Protein AF-A0A843GPR0-F1 (afdb_monomer)

Solvent-accessible surface area (backbone atoms only — not comparable to full-atom values): 6695 Å² total; per-residue (Å²): 138,52,74,69,57,48,54,51,50,55,53,46,44,54,51,49,52,51,51,45,53,62,53,60,31,88,90,39,60,84,80,41,73,65,50,54,50,51,41,53,51,48,52,52,49,42,52,54,52,52,50,53,47,52,50,48,52,60,72,67,41,74,79,67,76,73,76,66,78,86,74,60,58,96,87,55,83,53,66,67,60,53,51,52,50,29,74,75,31,64,67,55,44,52,51,52,50,51,50,51,60,69,66,49,72,86,76,73,85,78,128

Radius of gyration: 28.93 Å; Cα contacts (8 Å, |Δi|>4): 33; chains: 1; bounding box: 57×40×89 Å

Structure (mmCIF, N/CA/C/O backbone):
data_AF-A0A843GPR0-F1
#
_entry.id   AF-A0A843GPR0-F1
#
loop_
_atom_site.group_PDB
_atom_site.id
_atom_site.type_symbol
_atom_site.label_atom_id
_atom_site.label_alt_id
_atom_site.label_comp_id
_atom_site.label_asym_id
_atom_site.label_entity_id
_atom_site.label_seq_id
_atom_site.pdbx_PDB_ins_code
_atom_site.Cartn_x
_atom_site.Cartn_y
_atom_site.Cartn_z
_atom_site.occupancy
_atom_site.B_iso_or_equiv
_atom_site.auth_seq_id
_atom_site.auth_comp_id
_atom_site.auth_asym_id
_atom_site.auth_atom_id
_atom_site.pdbx_PDB_model_num
ATOM 1 N N . MET A 1 1 ? -0.035 7.768 11.228 1.00 62.94 1 MET A N 1
ATOM 2 C CA . MET A 1 1 ? -0.596 7.517 9.883 1.00 62.94 1 MET A CA 1
ATOM 3 C C . MET A 1 1 ? -2.102 7.728 9.968 1.00 62.94 1 MET A C 1
ATOM 5 O O . MET A 1 1 ? -2.694 7.237 10.920 1.00 62.94 1 MET A O 1
ATOM 9 N N . THR A 1 2 ? -2.702 8.533 9.091 1.00 82.81 2 THR A N 1
ATOM 10 C CA . THR A 1 2 ? -4.152 8.833 9.107 1.00 82.81 2 THR A CA 1
ATOM 11 C C . THR A 1 2 ? -4.886 8.039 8.025 1.00 82.81 2 THR A C 1
ATOM 13 O O . THR A 1 2 ? -4.264 7.559 7.080 1.00 82.81 2 THR A O 1
ATOM 16 N N . GLN A 1 3 ? -6.212 7.917 8.127 1.00 75.31 3 GLN A N 1
ATOM 17 C CA . GLN A 1 3 ? -7.015 7.190 7.136 1.00 75.31 3 GLN A CA 1
ATOM 18 C C . GLN A 1 3 ? -6.941 7.817 5.731 1.00 75.31 3 GLN A C 1
ATOM 20 O O . GLN A 1 3 ? -6.933 7.106 4.730 1.00 75.31 3 GLN A O 1
ATOM 25 N N . GLU A 1 4 ? -6.797 9.141 5.653 1.00 84.75 4 GLU A N 1
ATOM 26 C CA . GLU A 1 4 ? -6.528 9.853 4.400 1.00 84.75 4 GLU A CA 1
ATOM 27 C C . GLU A 1 4 ? -5.167 9.461 3.803 1.00 84.75 4 GLU A C 1
ATOM 29 O O . GLU A 1 4 ? -5.089 9.126 2.625 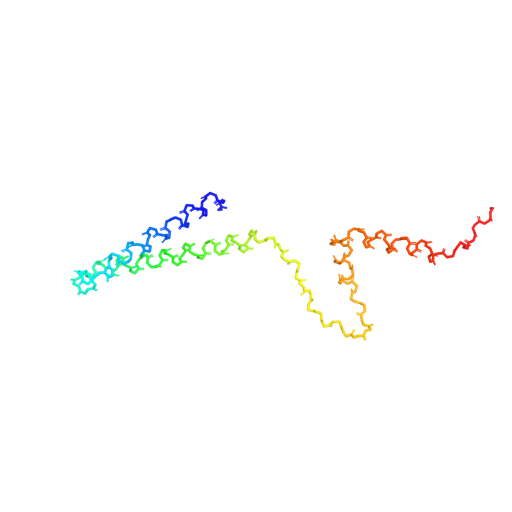1.00 84.75 4 GLU A O 1
ATOM 34 N N . GLN A 1 5 ? -4.115 9.376 4.628 1.00 81.50 5 GLN A N 1
ATOM 35 C CA . GLN A 1 5 ? -2.792 8.914 4.186 1.00 81.50 5 GLN A CA 1
ATOM 36 C C . GLN A 1 5 ? -2.817 7.464 3.683 1.00 81.50 5 GLN A C 1
ATOM 38 O O . GLN A 1 5 ? -2.121 7.143 2.726 1.00 81.50 5 GLN A O 1
ATOM 43 N N . ILE A 1 6 ? -3.643 6.599 4.279 1.00 83.25 6 ILE A N 1
ATOM 44 C CA . ILE A 1 6 ? -3.839 5.212 3.824 1.00 83.25 6 ILE A CA 1
ATOM 45 C C . ILE A 1 6 ? -4.518 5.169 2.456 1.00 83.25 6 ILE A C 1
ATOM 47 O O . ILE A 1 6 ? -4.088 4.417 1.585 1.00 83.25 6 ILE A O 1
ATOM 51 N N . ASN A 1 7 ? -5.550 5.987 2.236 1.00 86.50 7 ASN A N 1
ATOM 52 C CA . ASN A 1 7 ? -6.216 6.066 0.935 1.00 86.50 7 ASN A CA 1
ATOM 53 C C . ASN A 1 7 ? -5.262 6.571 -0.156 1.00 86.50 7 ASN A C 1
ATOM 55 O O . ASN A 1 7 ? -5.227 5.991 -1.243 1.00 86.50 7 ASN A O 1
ATOM 59 N N . THR A 1 8 ? -4.436 7.571 0.159 1.00 89.69 8 THR A N 1
ATOM 60 C CA . THR A 1 8 ? -3.370 8.041 -0.733 1.00 89.69 8 THR A CA 1
ATOM 61 C C . THR A 1 8 ? -2.364 6.930 -1.033 1.00 89.69 8 THR A C 1
ATOM 63 O O . THR A 1 8 ? -2.068 6.688 -2.199 1.00 89.69 8 THR A O 1
ATOM 66 N N . LEU A 1 9 ? -1.903 6.186 -0.020 1.00 85.81 9 LEU A N 1
ATOM 67 C CA . LEU A 1 9 ? -0.977 5.060 -0.209 1.00 85.81 9 LEU A CA 1
ATOM 68 C C . LEU A 1 9 ? -1.560 3.965 -1.115 1.00 85.81 9 LEU A C 1
ATOM 70 O O . LEU A 1 9 ? -0.861 3.420 -1.964 1.00 85.81 9 LEU A O 1
ATOM 74 N N . ARG A 1 10 ? -2.851 3.643 -0.971 1.00 86.94 10 ARG A N 1
ATOM 75 C CA . ARG A 1 10 ? -3.531 2.646 -1.823 1.00 86.94 10 ARG A CA 1
ATOM 76 C C . ARG A 1 10 ? -3.606 3.095 -3.281 1.00 86.94 10 ARG A C 1
ATOM 78 O O . ARG A 1 10 ? -3.439 2.283 -4.196 1.00 86.94 10 ARG A O 1
ATOM 85 N N . GLN A 1 11 ? -3.853 4.384 -3.500 1.00 89.31 11 GLN A N 1
ATOM 86 C CA . GLN A 1 11 ? -3.833 4.965 -4.837 1.00 89.31 11 GLN A CA 1
ATOM 87 C C . GLN A 1 11 ? -2.415 4.955 -5.422 1.00 89.31 11 GLN A C 1
ATOM 89 O O . GLN A 1 11 ? -2.239 4.603 -6.590 1.00 89.31 11 GLN A O 1
ATOM 94 N N . ASP A 1 12 ? -1.409 5.251 -4.601 1.00 87.88 12 ASP A N 1
ATOM 95 C CA . ASP A 1 12 ? -0.005 5.227 -5.000 1.00 87.88 12 ASP A CA 1
ATOM 96 C C . ASP A 1 12 ? 0.459 3.815 -5.395 1.00 87.88 12 ASP A C 1
ATOM 98 O O . ASP A 1 12 ? 0.962 3.624 -6.500 1.00 87.88 12 ASP A O 1
ATOM 102 N N . ILE A 1 13 ? 0.131 2.789 -4.599 1.00 87.88 13 ILE A N 1
ATOM 103 C CA . ILE A 1 13 ? 0.379 1.373 -4.937 1.00 87.88 13 ILE A CA 1
ATOM 104 C C . ILE A 1 13 ? -0.218 1.006 -6.300 1.00 87.88 13 ILE A C 1
ATOM 106 O O . ILE A 1 13 ? 0.407 0.287 -7.085 1.00 87.88 13 ILE A O 1
ATOM 110 N N . THR A 1 14 ? -1.418 1.503 -6.610 1.00 89.50 14 THR A N 1
ATOM 111 C CA . THR A 1 14 ? -2.073 1.251 -7.904 1.00 89.50 14 THR A CA 1
ATOM 112 C C . THR A 1 14 ? -1.288 1.890 -9.055 1.00 89.50 14 THR A C 1
ATOM 114 O O . THR A 1 14 ? -1.088 1.261 -10.098 1.00 89.50 14 THR A O 1
ATOM 117 N N . ASN A 1 15 ? -0.794 3.115 -8.861 1.00 90.00 15 ASN A N 1
ATOM 118 C CA . ASN A 1 15 ? 0.033 3.816 -9.843 1.00 90.00 15 ASN A CA 1
ATOM 119 C C . ASN A 1 15 ? 1.402 3.146 -10.028 1.00 90.00 15 ASN A C 1
ATOM 121 O O . ASN A 1 15 ? 1.811 2.908 -11.166 1.00 90.00 15 ASN A O 1
ATOM 125 N N . VAL A 1 16 ? 2.075 2.774 -8.938 1.00 88.38 16 VAL A N 1
ATOM 126 C CA . VAL A 1 16 ? 3.357 2.052 -8.946 1.00 88.38 16 VAL A CA 1
ATOM 127 C C . VAL A 1 16 ? 3.217 0.700 -9.644 1.00 88.38 16 VAL A C 1
ATOM 129 O O . VAL A 1 16 ? 4.035 0.349 -10.491 1.00 88.38 16 V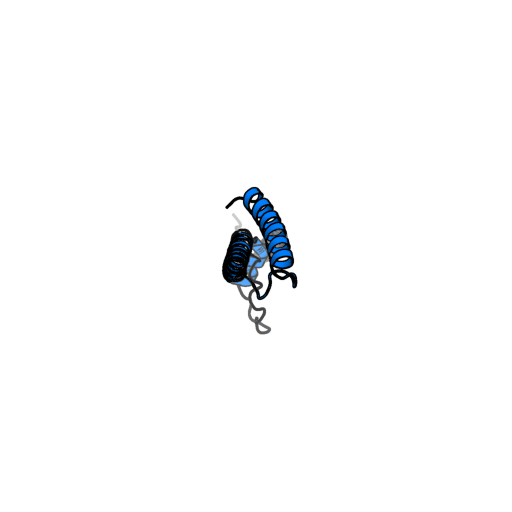AL A O 1
ATOM 132 N N . THR A 1 17 ? 2.133 -0.031 -9.381 1.00 87.81 17 THR A N 1
ATOM 133 C CA . THR A 1 17 ? 1.845 -1.308 -10.054 1.00 87.81 17 THR A CA 1
ATOM 134 C C . THR A 1 17 ? 1.692 -1.125 -11.566 1.00 87.81 17 THR A C 1
ATOM 136 O O . THR A 1 17 ? 2.218 -1.925 -12.341 1.00 87.81 17 THR A O 1
ATOM 139 N N . ARG A 1 18 ? 1.027 -0.048 -12.009 1.00 87.69 18 ARG A N 1
ATOM 140 C CA . ARG A 1 18 ? 0.930 0.291 -13.436 1.00 87.69 18 ARG A CA 1
ATOM 141 C C . ARG A 1 18 ? 2.301 0.622 -14.032 1.00 87.69 18 ARG A C 1
ATOM 143 O O . ARG A 1 18 ? 2.605 0.149 -15.122 1.00 87.69 18 ARG A O 1
ATOM 150 N N . GLN A 1 19 ? 3.134 1.390 -13.330 1.00 84.44 19 GLN A N 1
ATOM 151 C CA . GLN A 1 19 ? 4.492 1.704 -13.791 1.00 84.44 19 GLN A CA 1
ATOM 152 C C . GLN A 1 19 ? 5.348 0.443 -13.933 1.00 84.44 19 GLN A C 1
ATOM 154 O O . GLN A 1 19 ? 5.999 0.271 -14.959 1.00 84.44 19 GLN A O 1
ATOM 159 N N . ILE A 1 20 ? 5.290 -0.478 -12.967 1.00 84.56 20 ILE A N 1
ATOM 160 C CA . ILE A 1 20 ? 5.996 -1.765 -13.044 1.00 84.56 20 ILE A CA 1
ATOM 161 C C . ILE A 1 20 ? 5.543 -2.572 -14.268 1.00 84.56 20 ILE A C 1
ATOM 163 O O . ILE A 1 20 ? 6.384 -3.179 -14.928 1.00 84.56 20 ILE A O 1
ATOM 167 N N . GLN A 1 21 ? 4.246 -2.575 -14.600 1.00 82.94 21 GLN A N 1
ATOM 168 C CA . GLN A 1 21 ? 3.739 -3.256 -15.800 1.00 82.94 21 GLN A CA 1
ATOM 169 C C . GLN A 1 21 ? 4.268 -2.627 -17.092 1.00 82.94 21 GLN A C 1
ATOM 171 O O . GLN A 1 21 ? 4.685 -3.360 -17.983 1.00 82.94 21 GLN A O 1
ATOM 176 N N . ILE A 1 22 ? 4.306 -1.293 -17.174 1.00 84.00 22 ILE A N 1
ATOM 177 C CA . ILE A 1 22 ? 4.865 -0.570 -18.328 1.00 84.00 22 ILE A CA 1
ATOM 178 C C . ILE A 1 22 ? 6.358 -0.892 -18.484 1.00 84.00 22 ILE A C 1
ATOM 180 O O . ILE A 1 22 ? 6.805 -1.242 -19.572 1.00 84.00 22 ILE A O 1
ATOM 184 N N . LEU A 1 23 ? 7.116 -0.844 -17.384 1.00 76.62 23 LEU A N 1
ATOM 185 C CA . LEU A 1 23 ? 8.552 -1.147 -17.359 1.00 76.62 23 LEU A CA 1
ATOM 186 C C . LEU A 1 23 ? 8.857 -2.635 -17.591 1.00 76.62 23 LEU A C 1
ATOM 188 O O . LEU A 1 23 ? 9.958 -2.978 -18.006 1.00 76.62 23 LEU A O 1
ATOM 192 N N . SER A 1 24 ? 7.892 -3.520 -17.327 1.00 74.44 24 SER A N 1
ATOM 193 C CA . SER A 1 24 ? 7.980 -4.954 -17.641 1.00 74.44 24 SER A CA 1
ATOM 194 C C . SER A 1 24 ? 7.514 -5.278 -19.063 1.00 74.44 24 SER A C 1
ATOM 196 O O . SER A 1 24 ? 7.516 -6.447 -19.445 1.00 74.44 24 SER A O 1
ATOM 198 N N . GLY A 1 25 ? 7.104 -4.273 -19.842 1.00 73.94 25 GLY A N 1
ATOM 199 C CA . GLY A 1 25 ? 6.843 -4.427 -21.265 1.00 73.94 25 GLY A CA 1
ATOM 200 C C . GLY A 1 25 ? 8.108 -4.857 -22.007 1.00 73.94 25 GLY A C 1
ATOM 201 O O . GLY A 1 25 ? 9.220 -4.445 -21.669 1.00 73.94 25 GLY A O 1
ATOM 202 N N . SER A 1 26 ? 7.930 -5.678 -23.041 1.00 61.53 26 SER A N 1
ATOM 203 C CA . SER A 1 26 ? 9.000 -6.314 -23.824 1.00 61.53 26 SER A CA 1
ATOM 204 C C . SER A 1 26 ? 10.027 -5.332 -24.408 1.00 61.53 26 SER A C 1
ATOM 206 O O . SER A 1 26 ? 11.125 -5.735 -24.771 1.00 61.53 26 SER A O 1
ATOM 208 N N . GLU A 1 27 ? 9.674 -4.049 -24.503 1.00 64.25 27 GLU A N 1
ATOM 209 C CA . GLU A 1 27 ? 10.515 -2.972 -25.034 1.00 64.25 27 GLU A CA 1
ATOM 210 C C . GLU A 1 27 ? 11.643 -2.549 -24.075 1.00 64.25 27 GLU A C 1
ATOM 212 O O . GLU A 1 27 ? 12.667 -2.035 -24.526 1.00 64.25 27 GLU A O 1
ATOM 217 N N . PHE A 1 28 ? 11.491 -2.796 -22.768 1.00 59.78 28 PHE A N 1
ATOM 218 C CA . PHE A 1 28 ? 12.416 -2.309 -21.734 1.00 59.78 28 PHE A CA 1
ATOM 219 C C . PHE A 1 28 ? 12.946 -3.399 -20.791 1.00 59.78 28 PHE A C 1
ATOM 221 O O . PHE A 1 28 ? 13.869 -3.136 -20.019 1.00 59.78 28 PHE A O 1
ATOM 228 N N . ALA A 1 29 ? 12.379 -4.609 -20.844 1.00 56.94 29 ALA A N 1
ATOM 229 C CA . ALA A 1 29 ? 12.606 -5.665 -19.854 1.00 56.94 29 ALA A CA 1
ATOM 230 C C . ALA A 1 29 ? 14.055 -6.197 -19.787 1.00 56.94 29 ALA A C 1
ATOM 232 O O . ALA A 1 29 ? 14.485 -6.611 -18.713 1.00 56.94 29 ALA A O 1
ATOM 233 N N . ASP A 1 30 ? 14.818 -6.129 -20.885 1.00 56.12 30 ASP A N 1
ATOM 234 C CA . ASP A 1 30 ? 16.139 -6.778 -20.995 1.00 56.12 30 ASP A CA 1
ATOM 235 C C . ASP A 1 30 ? 17.260 -5.871 -21.536 1.00 56.12 30 ASP A C 1
ATOM 237 O O . ASP A 1 30 ? 18.413 -6.288 -21.637 1.00 56.12 30 ASP A O 1
ATOM 241 N N . THR A 1 31 ? 16.958 -4.621 -21.892 1.00 61.50 31 THR A N 1
ATOM 242 C CA . THR A 1 31 ? 17.899 -3.756 -22.627 1.00 61.50 31 THR A CA 1
ATOM 243 C C . THR A 1 31 ? 18.544 -2.669 -21.775 1.00 61.50 31 THR A C 1
ATOM 245 O O . THR A 1 31 ? 19.614 -2.181 -22.140 1.00 61.50 31 THR A O 1
ATOM 248 N N . VAL A 1 32 ? 17.941 -2.288 -20.640 1.00 72.56 32 VAL A N 1
ATOM 249 C CA . VAL A 1 32 ? 18.395 -1.133 -19.851 1.00 72.56 32 VAL A CA 1
ATOM 250 C C . VAL A 1 32 ? 18.531 -1.489 -18.358 1.00 72.56 32 VAL A C 1
ATOM 252 O O . VAL A 1 32 ? 17.523 -1.659 -17.672 1.00 72.56 32 VAL A O 1
ATOM 255 N N . PRO A 1 33 ? 19.755 -1.551 -17.794 1.00 72.94 33 PRO A N 1
ATOM 256 C CA . PRO A 1 33 ? 19.968 -1.881 -16.377 1.00 72.94 33 PRO A CA 1
ATOM 257 C C . PRO A 1 33 ? 19.347 -0.853 -15.411 1.00 72.94 33 PRO A C 1
ATOM 259 O O . PRO A 1 33 ? 18.956 -1.200 -14.293 1.00 72.94 33 PRO A O 1
ATOM 262 N N . GLU A 1 34 ? 19.188 0.401 -15.844 1.00 76.62 34 GLU A N 1
ATOM 263 C CA . GLU A 1 34 ? 18.436 1.421 -15.100 1.00 76.62 34 GLU A CA 1
ATOM 264 C C . GLU A 1 34 ? 16.952 1.064 -14.967 1.00 76.62 34 GLU A C 1
ATOM 266 O O . GLU A 1 34 ? 16.376 1.287 -13.905 1.00 76.62 34 GLU A O 1
ATOM 271 N N . VAL A 1 35 ? 16.341 0.434 -15.979 1.00 75.25 35 VAL A N 1
ATOM 272 C CA . VAL A 1 35 ? 14.939 -0.009 -15.914 1.00 75.25 35 VAL A CA 1
ATOM 273 C C . VAL A 1 35 ? 14.779 -1.160 -14.924 1.00 75.25 35 VAL A C 1
ATOM 275 O O . VAL A 1 35 ? 13.859 -1.140 -14.107 1.00 75.25 35 VAL A O 1
ATOM 278 N N . ALA A 1 36 ? 15.704 -2.122 -14.923 1.00 76.50 36 ALA A N 1
ATOM 279 C CA . ALA A 1 36 ? 15.711 -3.208 -13.940 1.00 76.50 36 ALA A CA 1
ATOM 280 C C . ALA A 1 36 ? 15.879 -2.683 -12.499 1.00 76.50 36 ALA A C 1
ATOM 282 O O . ALA A 1 36 ? 15.199 -3.139 -11.572 1.00 76.50 36 ALA A O 1
ATOM 283 N N . THR A 1 37 ? 16.738 -1.676 -12.313 1.00 81.94 37 THR A N 1
ATOM 284 C CA . THR A 1 37 ? 16.951 -1.017 -11.015 1.00 81.94 37 THR A CA 1
ATOM 285 C C . THR A 1 37 ? 15.711 -0.234 -10.577 1.00 81.94 37 THR A C 1
ATOM 287 O O . THR A 1 37 ? 15.266 -0.375 -9.437 1.00 81.94 37 THR A O 1
ATOM 290 N N . ALA A 1 38 ? 15.108 0.538 -11.486 1.00 81.56 38 ALA A N 1
ATOM 291 C CA . ALA A 1 38 ? 13.886 1.297 -11.231 1.00 81.56 38 ALA A CA 1
ATOM 292 C C . ALA A 1 38 ? 12.709 0.376 -10.886 1.00 81.56 38 ALA A C 1
ATOM 294 O O . ALA A 1 38 ? 11.994 0.625 -9.917 1.00 81.56 38 ALA A O 1
ATOM 295 N N . LYS A 1 39 ? 12.551 -0.736 -11.609 1.00 81.62 39 LYS A N 1
ATOM 296 C CA . LYS A 1 39 ? 11.552 -1.765 -11.304 1.00 81.62 39 LYS A CA 1
ATOM 297 C C . LYS A 1 39 ? 11.753 -2.345 -9.904 1.00 81.62 39 LYS A C 1
ATOM 299 O O . LYS A 1 39 ? 10.815 -2.356 -9.115 1.00 81.62 39 LYS A O 1
ATOM 304 N N . THR A 1 40 ? 12.979 -2.743 -9.569 1.00 84.50 40 THR A N 1
ATOM 305 C CA . THR A 1 40 ? 13.297 -3.294 -8.242 1.00 84.50 40 THR A CA 1
ATOM 306 C C . THR A 1 40 ? 12.990 -2.287 -7.127 1.00 84.50 40 THR A C 1
ATOM 308 O O . THR A 1 40 ? 12.451 -2.656 -6.082 1.00 84.50 40 THR A O 1
ATOM 311 N N . ALA A 1 41 ? 13.295 -1.003 -7.343 1.00 85.38 41 ALA A N 1
ATOM 312 C CA . ALA A 1 41 ? 12.982 0.064 -6.395 1.00 85.38 41 ALA A CA 1
ATOM 313 C C . ALA A 1 41 ? 11.465 0.274 -6.233 1.00 85.38 41 ALA A C 1
ATOM 315 O O . ALA A 1 41 ? 10.985 0.416 -5.108 1.00 85.38 41 ALA A O 1
ATOM 316 N N . LEU A 1 42 ? 10.706 0.235 -7.332 1.00 85.62 42 LEU A N 1
ATOM 317 C CA . LEU A 1 42 ? 9.244 0.333 -7.318 1.00 85.62 42 LEU A CA 1
ATOM 318 C C . LEU A 1 42 ? 8.593 -0.874 -6.625 1.00 85.62 42 LEU A C 1
ATOM 320 O O . LEU A 1 42 ? 7.651 -0.700 -5.854 1.00 85.62 42 LEU A O 1
ATOM 324 N N . GLU A 1 43 ? 9.111 -2.086 -6.829 1.00 87.12 43 GLU A N 1
ATOM 325 C CA . GLU A 1 43 ? 8.638 -3.291 -6.134 1.00 87.12 43 GLU A CA 1
ATOM 326 C C . GLU A 1 43 ? 8.902 -3.217 -4.624 1.00 87.12 43 GLU A C 1
ATOM 328 O O . GLU A 1 43 ? 8.007 -3.499 -3.824 1.00 87.12 43 GLU A O 1
ATOM 333 N N . ARG A 1 44 ? 10.094 -2.754 -4.223 1.00 87.38 44 ARG A N 1
ATOM 334 C CA . ARG A 1 44 ? 10.437 -2.495 -2.813 1.00 87.38 44 ARG A CA 1
ATOM 335 C C . ARG A 1 44 ? 9.510 -1.455 -2.189 1.00 87.38 44 ARG A C 1
ATOM 337 O O . ARG A 1 44 ? 9.043 -1.646 -1.069 1.00 87.38 44 ARG A O 1
ATOM 344 N N . TYR A 1 45 ? 9.239 -0.368 -2.911 1.00 86.81 45 TYR A N 1
ATOM 345 C CA . TYR A 1 45 ? 8.324 0.675 -2.459 1.00 86.81 45 TYR A CA 1
ATOM 346 C C . TYR A 1 45 ? 6.903 0.127 -2.283 1.00 86.81 45 TYR A C 1
ATOM 348 O O . TYR A 1 45 ? 6.296 0.336 -1.235 1.00 86.81 45 TYR A O 1
ATOM 356 N N . LYS A 1 46 ? 6.400 -0.636 -3.264 1.00 87.19 46 LYS A N 1
ATOM 357 C CA . LYS A 1 46 ? 5.091 -1.297 -3.183 1.00 87.19 46 LYS A CA 1
ATOM 358 C C . LYS A 1 46 ? 4.996 -2.186 -1.940 1.00 87.19 46 LYS A C 1
ATOM 360 O O . LYS A 1 46 ? 4.034 -2.053 -1.191 1.00 87.19 46 LYS A O 1
ATOM 365 N N . GLN A 1 47 ? 5.996 -3.036 -1.692 1.00 85.25 47 GLN A N 1
ATOM 366 C CA . GLN A 1 47 ? 6.014 -3.902 -0.507 1.00 85.25 47 GLN A CA 1
ATOM 367 C C . GLN A 1 47 ? 6.004 -3.100 0.800 1.00 85.25 47 GLN A C 1
ATOM 369 O O . GLN A 1 47 ? 5.224 -3.409 1.699 1.00 85.25 47 GLN A O 1
ATOM 374 N N . ALA A 1 48 ? 6.822 -2.049 0.900 1.00 85.56 48 ALA A N 1
ATOM 375 C CA . ALA A 1 48 ? 6.852 -1.194 2.084 1.00 85.56 48 ALA A CA 1
ATOM 376 C C . ALA A 1 48 ? 5.510 -0.472 2.311 1.00 85.56 48 ALA A C 1
ATOM 378 O O . ALA A 1 48 ? 5.050 -0.355 3.445 1.00 85.56 48 ALA A O 1
ATOM 379 N N . ALA A 1 49 ? 4.858 -0.017 1.240 1.00 83.12 49 ALA A N 1
ATOM 380 C CA . ALA A 1 49 ? 3.548 0.622 1.308 1.00 83.12 49 ALA A CA 1
ATOM 381 C C . ALA A 1 49 ? 2.445 -0.366 1.741 1.00 83.12 49 ALA A C 1
ATOM 383 O O . ALA A 1 49 ? 1.615 -0.032 2.588 1.00 83.12 49 ALA A O 1
ATOM 384 N N . GLU A 1 50 ? 2.452 -1.596 1.219 1.00 85.31 50 GLU A N 1
ATOM 385 C CA . GLU A 1 50 ? 1.529 -2.661 1.640 1.00 85.31 50 GLU A CA 1
ATOM 386 C C . GLU A 1 50 ? 1.717 -3.028 3.119 1.00 85.31 50 GLU A C 1
ATOM 388 O O . GLU A 1 50 ? 0.731 -3.172 3.843 1.00 85.31 50 GLU A O 1
ATOM 393 N N . GLU A 1 51 ? 2.962 -3.111 3.595 1.00 86.19 51 GLU A N 1
ATOM 394 C CA . GLU A 1 51 ? 3.267 -3.373 5.006 1.00 86.19 51 GLU A CA 1
ATOM 395 C C . GLU A 1 51 ? 2.760 -2.250 5.921 1.00 86.19 51 GLU A C 1
ATOM 397 O O . GLU A 1 51 ? 2.176 -2.524 6.969 1.00 86.19 51 GLU A O 1
ATOM 402 N N . GLN A 1 52 ? 2.900 -0.986 5.513 1.00 82.00 52 GLN A N 1
ATOM 403 C CA . GLN A 1 52 ? 2.365 0.146 6.276 1.00 82.00 52 GLN A CA 1
ATOM 404 C C . GLN A 1 52 ? 0.835 0.135 6.348 1.00 82.00 52 GLN A C 1
ATOM 406 O O . GLN A 1 52 ? 0.269 0.443 7.401 1.00 82.00 52 GLN A O 1
ATOM 411 N N . ILE A 1 53 ? 0.157 -0.237 5.258 1.00 82.12 53 ILE A N 1
ATOM 412 C CA . ILE A 1 53 ? -1.301 -0.408 5.262 1.00 82.12 53 ILE A CA 1
ATOM 413 C C . ILE A 1 53 ? -1.684 -1.550 6.200 1.00 82.12 53 ILE A C 1
ATOM 415 O O . ILE A 1 53 ? -2.529 -1.346 7.064 1.00 82.12 53 ILE A O 1
ATOM 419 N N . ALA A 1 54 ? -1.025 -2.706 6.098 1.00 82.62 54 ALA A N 1
ATOM 420 C CA . ALA A 1 54 ? -1.297 -3.851 6.961 1.00 82.62 54 ALA A CA 1
ATOM 421 C C . ALA A 1 54 ? -1.045 -3.533 8.445 1.00 82.62 54 ALA A C 1
ATOM 423 O O . ALA A 1 54 ? -1.837 -3.920 9.303 1.00 82.62 54 ALA A O 1
ATOM 424 N N . ALA A 1 55 ? 0.017 -2.788 8.759 1.00 81.81 55 ALA A N 1
ATOM 425 C CA . ALA A 1 55 ? 0.325 -2.343 10.115 1.00 81.81 55 ALA A CA 1
ATOM 426 C C . ALA A 1 55 ? -0.728 -1.360 10.644 1.00 81.81 55 ALA A C 1
ATOM 428 O O . ALA A 1 55 ? -1.150 -1.472 11.796 1.00 81.81 55 ALA A O 1
ATOM 429 N N . TYR A 1 56 ? -1.193 -0.430 9.807 1.00 80.25 56 TYR A N 1
ATOM 430 C CA . TYR A 1 56 ? -2.295 0.457 10.162 1.00 80.25 56 TYR A CA 1
ATOM 431 C C . TYR A 1 56 ? -3.598 -0.319 10.352 1.00 80.25 56 TYR A C 1
ATOM 433 O O . TYR A 1 56 ? -4.276 -0.115 11.349 1.00 80.25 56 TYR A O 1
ATOM 441 N N . GLU A 1 57 ? -3.937 -1.248 9.460 1.00 80.44 57 GLU A N 1
ATOM 442 C CA . GLU A 1 57 ? -5.120 -2.097 9.596 1.00 80.44 57 GLU A CA 1
ATOM 443 C C . GLU A 1 57 ? -5.044 -2.997 10.827 1.00 80.44 57 GLU A C 1
ATOM 445 O O . GLU A 1 57 ? -6.068 -3.218 11.458 1.00 80.44 57 GLU A O 1
ATOM 450 N N . ALA A 1 58 ? -3.861 -3.482 11.211 1.00 77.62 58 ALA A N 1
ATOM 451 C CA . ALA A 1 58 ? -3.659 -4.253 12.434 1.00 77.62 58 ALA A CA 1
ATOM 452 C C . ALA A 1 58 ? -3.794 -3.385 13.696 1.00 77.62 58 ALA A C 1
ATOM 454 O O . ALA A 1 58 ? -4.446 -3.800 14.651 1.00 77.62 58 ALA A O 1
ATOM 455 N N . ALA A 1 59 ? -3.220 -2.178 13.690 1.00 72.94 59 ALA A N 1
ATOM 456 C CA . ALA A 1 59 ? -3.290 -1.233 14.806 1.00 72.94 59 ALA A CA 1
ATOM 457 C C . ALA A 1 59 ? -4.685 -0.610 14.971 1.00 72.94 59 ALA A C 1
ATOM 459 O O . ALA A 1 59 ? -5.095 -0.283 16.082 1.00 72.94 59 ALA A O 1
ATOM 460 N N . ASN A 1 60 ? -5.408 -0.453 13.863 1.00 66.94 60 ASN A N 1
ATOM 461 C CA . ASN A 1 60 ? -6.753 0.109 13.806 1.00 66.94 60 ASN A CA 1
ATOM 462 C C . ASN A 1 60 ? -7.830 -0.983 13.698 1.00 66.94 60 ASN A C 1
ATOM 464 O O . ASN A 1 60 ? -9.018 -0.667 13.596 1.00 66.94 60 ASN A O 1
ATOM 468 N N . ARG A 1 61 ? -7.434 -2.267 13.734 1.00 57.66 61 ARG A N 1
ATOM 469 C CA . ARG A 1 61 ? -8.362 -3.385 13.886 1.00 57.66 61 ARG A CA 1
ATOM 470 C C . ARG A 1 61 ? -9.032 -3.171 15.238 1.00 57.66 61 ARG A C 1
ATOM 472 O O . ARG A 1 61 ? -8.316 -3.124 16.242 1.00 57.66 61 ARG A O 1
ATOM 479 N N . PRO A 1 62 ? -10.371 -3.053 15.318 1.00 51.66 62 PRO A N 1
ATOM 480 C CA . PRO A 1 62 ? -11.022 -3.209 16.607 1.00 51.66 62 PRO A CA 1
ATOM 481 C C . PRO A 1 62 ? -10.536 -4.552 17.130 1.00 51.66 62 PRO A C 1
ATOM 483 O O . PRO A 1 62 ? -10.605 -5.535 16.387 1.00 51.66 62 PRO A O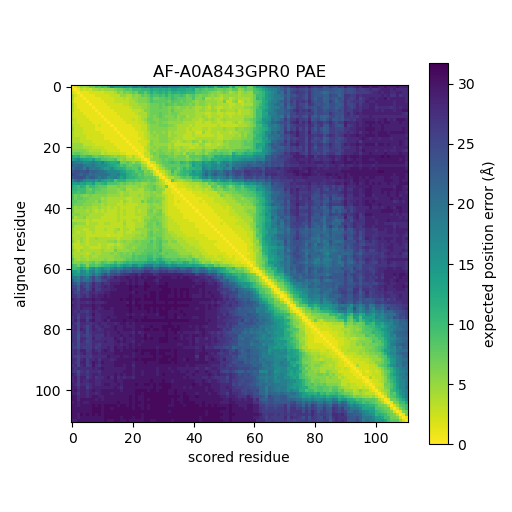 1
ATOM 486 N N . ALA A 1 63 ? -9.947 -4.569 18.329 1.00 51.59 63 ALA A N 1
ATOM 487 C CA . ALA A 1 63 ? -9.513 -5.794 18.973 1.00 51.59 63 ALA A CA 1
ATOM 488 C C . ALA A 1 63 ? -10.676 -6.775 18.848 1.00 51.59 63 ALA A C 1
ATOM 490 O O . ALA A 1 63 ? -11.701 -6.612 19.510 1.00 51.59 63 ALA A O 1
ATOM 491 N N . GLN A 1 64 ? -10.571 -7.732 17.919 1.00 47.59 64 GLN A N 1
ATOM 492 C CA . GLN A 1 64 ? -11.505 -8.836 17.901 1.00 47.59 64 GLN A CA 1
ATOM 493 C C . GLN A 1 64 ? -11.363 -9.399 19.303 1.00 47.59 64 GLN A C 1
ATOM 495 O O . GLN A 1 64 ? -10.221 -9.689 19.684 1.00 47.59 64 GLN A O 1
ATOM 500 N N . PRO A 1 65 ? -12.444 -9.479 20.098 1.00 49.50 65 PRO A N 1
ATOM 501 C CA . PRO A 1 65 ? -12.353 -10.196 21.349 1.00 49.50 65 PRO A CA 1
ATOM 502 C C . PRO A 1 65 ? -11.791 -11.546 20.946 1.00 49.50 65 PRO A C 1
ATOM 504 O O . PRO A 1 65 ? -12.376 -12.229 20.099 1.00 49.50 65 PRO A O 1
ATOM 507 N N . ALA A 1 66 ? -10.575 -11.836 21.417 1.00 45.38 66 ALA A N 1
ATOM 508 C CA . ALA A 1 66 ? -9.955 -13.116 21.189 1.00 45.38 66 AL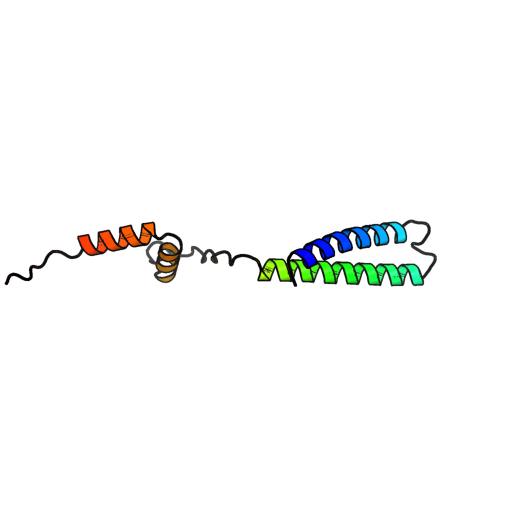A A CA 1
ATOM 509 C C . ALA A 1 66 ? -11.020 -14.103 21.633 1.00 45.38 66 ALA A C 1
ATOM 511 O O . ALA A 1 66 ? -11.411 -14.107 22.803 1.00 45.38 66 ALA A O 1
ATOM 512 N N . VAL A 1 67 ? -11.586 -14.828 20.671 1.00 48.59 67 VAL A N 1
ATOM 513 C CA . VAL A 1 67 ? -12.482 -15.931 20.958 1.00 48.59 67 VAL A CA 1
ATOM 514 C C . VAL A 1 67 ? -11.565 -16.874 21.707 1.00 48.59 67 VAL A C 1
ATOM 516 O O . VAL A 1 67 ? -10.714 -17.527 21.102 1.00 48.59 67 VAL A O 1
ATOM 519 N N . ALA A 1 68 ? -11.606 -16.782 23.040 1.00 45.31 68 ALA A N 1
ATOM 520 C CA . ALA A 1 68 ? -10.814 -17.615 23.915 1.00 45.31 68 ALA A CA 1
ATOM 521 C C . ALA A 1 68 ? -11.034 -19.037 23.409 1.00 45.31 68 ALA A C 1
ATOM 523 O O . ALA A 1 68 ? -12.193 -19.372 23.126 1.00 45.31 68 ALA A O 1
ATOM 524 N N . PRO A 1 69 ? -9.970 -19.833 23.200 1.00 45.22 69 PRO A N 1
ATOM 525 C CA . PRO A 1 69 ? -10.137 -21.179 22.694 1.00 45.22 69 PRO A CA 1
ATOM 526 C C . PRO A 1 69 ? -11.193 -21.843 23.565 1.00 45.22 69 PRO A C 1
ATOM 528 O O . PRO A 1 69 ? -11.038 -21.955 24.783 1.00 45.22 69 PRO A O 1
ATOM 531 N N . ALA A 1 70 ? -12.314 -22.195 22.939 1.00 49.00 70 ALA A N 1
ATOM 532 C CA . ALA A 1 70 ? -13.393 -22.933 23.558 1.00 49.00 70 ALA A CA 1
ATOM 533 C C . ALA A 1 70 ? -12.922 -24.380 23.747 1.00 49.00 70 ALA A C 1
ATOM 535 O O . ALA A 1 70 ? -13.475 -25.319 23.197 1.00 49.00 70 ALA A O 1
ATOM 536 N N . THR A 1 71 ? -11.856 -24.558 24.517 1.00 47.78 71 THR A N 1
ATOM 537 C CA . THR A 1 71 ? -11.507 -25.803 25.184 1.00 47.78 71 THR A CA 1
ATOM 538 C C . THR A 1 71 ? -11.881 -25.645 26.652 1.00 47.78 71 THR A C 1
ATOM 540 O O . THR A 1 71 ? -11.079 -25.878 27.549 1.00 47.78 71 THR A O 1
ATOM 543 N N . ALA A 1 72 ? -13.113 -25.195 26.907 1.00 47.34 72 ALA A N 1
ATOM 544 C CA . ALA A 1 72 ? -13.760 -25.488 28.171 1.00 47.34 72 ALA A CA 1
ATOM 545 C C . ALA A 1 72 ? -14.170 -26.958 28.086 1.00 47.34 72 ALA A C 1
ATOM 547 O O . ALA A 1 72 ? -15.071 -27.321 27.328 1.00 47.34 72 ALA A O 1
ATOM 548 N N . ALA A 1 73 ? -13.458 -27.816 28.815 1.00 52.66 73 ALA A N 1
ATOM 549 C CA . ALA A 1 73 ? -13.923 -29.169 29.061 1.00 52.66 73 ALA A CA 1
ATOM 550 C C . ALA A 1 73 ? -15.366 -29.103 29.607 1.00 52.66 73 ALA A C 1
ATOM 552 O O . ALA A 1 73 ? -15.673 -28.187 30.383 1.00 52.66 73 ALA A O 1
ATOM 553 N N . PRO A 1 74 ? -16.258 -30.032 29.224 1.00 46.50 74 PRO A N 1
ATOM 554 C CA . PRO A 1 74 ? -17.614 -30.068 29.758 1.00 46.50 74 PRO A CA 1
ATOM 555 C C . PRO A 1 74 ? -17.550 -30.142 31.291 1.00 46.50 74 PRO A C 1
ATOM 557 O O . PRO A 1 74 ? -17.071 -31.122 31.852 1.00 46.50 74 PRO A O 1
ATOM 560 N N . GLY A 1 75 ? -17.972 -29.063 31.960 1.00 58.31 75 GLY A N 1
ATOM 561 C CA . GLY A 1 75 ? -17.955 -28.927 33.422 1.00 58.31 75 GLY A CA 1
ATOM 562 C C . GLY A 1 75 ? -17.017 -27.857 33.997 1.00 58.31 75 GLY A C 1
ATOM 563 O O . GLY A 1 75 ? -17.125 -27.569 35.187 1.00 58.31 75 GLY A O 1
ATOM 564 N N . GLN A 1 76 ? -16.139 -27.224 33.207 1.00 54.59 76 GLN A N 1
ATOM 565 C CA . GLN A 1 76 ? -15.321 -26.101 33.693 1.00 54.59 76 GLN A CA 1
ATOM 566 C C . GLN A 1 76 ? -15.925 -24.750 33.305 1.00 54.59 76 GLN A C 1
ATOM 568 O O . GLN A 1 76 ? -15.894 -24.331 32.148 1.00 54.59 76 GLN A O 1
ATOM 573 N N . ILE A 1 77 ? -16.452 -24.042 34.305 1.00 61.19 77 ILE A N 1
ATOM 574 C CA . ILE A 1 77 ? -16.900 -22.656 34.160 1.00 61.19 77 ILE A CA 1
ATOM 575 C C . ILE A 1 77 ? -15.653 -21.774 34.083 1.00 61.19 77 ILE A C 1
ATOM 577 O O . ILE A 1 77 ? -14.972 -21.537 35.080 1.00 61.19 77 ILE A O 1
ATOM 581 N N . ASN A 1 78 ? -15.343 -21.280 32.886 1.00 70.81 78 ASN A N 1
ATOM 582 C CA . ASN A 1 78 ? -14.280 -20.303 32.703 1.00 70.81 78 ASN A CA 1
ATOM 583 C C . ASN A 1 78 ? -14.770 -18.935 33.208 1.00 70.81 78 ASN A C 1
ATOM 585 O O . ASN A 1 78 ? -15.488 -18.228 32.503 1.00 70.81 78 ASN A O 1
ATOM 589 N N . ILE A 1 79 ? -14.393 -18.573 34.439 1.00 66.81 79 ILE A N 1
ATOM 590 C CA . ILE A 1 79 ? -14.761 -17.302 35.090 1.00 66.81 79 ILE A CA 1
ATOM 591 C C . ILE A 1 79 ? -14.337 -16.091 34.240 1.00 66.81 79 ILE A C 1
ATOM 593 O O . ILE A 1 79 ? -15.068 -15.103 34.161 1.00 66.81 79 ILE A O 1
ATOM 597 N N . ALA A 1 80 ? -13.196 -16.170 33.546 1.00 64.25 80 ALA A N 1
ATOM 598 C CA . ALA A 1 80 ? -12.747 -15.114 32.638 1.00 64.25 80 ALA A CA 1
ATOM 599 C C . ALA A 1 80 ? -13.636 -15.027 31.386 1.00 64.25 80 ALA A C 1
ATOM 601 O O . ALA A 1 80 ? -14.026 -13.933 30.984 1.00 64.25 80 ALA A O 1
ATOM 602 N N . GLY A 1 81 ? -14.031 -16.173 30.821 1.00 63.19 81 GLY A N 1
ATOM 603 C CA . GLY A 1 81 ? -14.988 -16.240 29.713 1.00 63.19 81 GLY A CA 1
ATOM 604 C C . GLY A 1 81 ? -16.375 -15.712 30.093 1.00 63.19 81 GLY A C 1
ATOM 605 O O . GLY A 1 81 ? -16.984 -14.971 29.325 1.00 63.19 81 GLY A O 1
ATOM 606 N N . LEU A 1 82 ? -16.843 -16.013 31.308 1.00 68.31 82 LEU A N 1
ATOM 607 C CA . LEU A 1 82 ? -18.096 -15.482 31.849 1.00 68.31 82 LEU A CA 1
ATOM 608 C C . LEU A 1 82 ? -18.024 -13.960 32.049 1.00 68.31 82 LEU A C 1
ATOM 610 O O . LEU A 1 82 ? -18.958 -13.246 31.694 1.00 68.31 82 LEU A O 1
ATOM 614 N N . THR A 1 83 ? -16.897 -13.454 32.553 1.00 69.12 83 THR A N 1
ATOM 615 C CA . THR A 1 83 ? -16.680 -12.013 32.758 1.00 69.12 83 THR A CA 1
ATOM 616 C C . THR A 1 83 ? -16.647 -11.266 31.424 1.00 69.12 83 THR A C 1
ATOM 618 O O . THR A 1 83 ? -17.321 -10.248 31.273 1.00 69.12 83 THR A O 1
ATOM 621 N N . ALA A 1 84 ? -15.946 -11.808 30.423 1.00 65.38 84 ALA A N 1
ATOM 622 C CA . ALA A 1 84 ? -15.913 -11.255 29.071 1.00 65.38 84 ALA A CA 1
ATOM 623 C C . ALA A 1 84 ? -17.297 -11.281 28.392 1.00 65.38 84 ALA A C 1
ATOM 625 O O . ALA A 1 84 ? -17.667 -10.325 27.709 1.00 65.38 84 ALA A O 1
ATOM 626 N N . ALA A 1 85 ? -18.094 -12.333 28.613 1.00 66.31 85 ALA A N 1
ATOM 627 C CA . ALA A 1 85 ? -19.458 -12.431 28.092 1.00 66.31 85 ALA A CA 1
ATOM 628 C C . ALA A 1 85 ? -20.415 -11.408 28.733 1.00 66.31 85 ALA A C 1
ATOM 630 O O . ALA A 1 85 ? -21.234 -10.821 28.029 1.00 66.31 85 ALA A O 1
ATOM 631 N N . ILE A 1 86 ? -20.283 -11.140 30.037 1.00 71.94 86 ILE A N 1
ATOM 632 C CA . ILE A 1 86 ? -21.064 -10.105 30.740 1.00 71.94 86 ILE A CA 1
ATOM 633 C C . ILE A 1 86 ? -20.663 -8.701 30.268 1.00 71.94 86 ILE A C 1
ATOM 635 O O . ILE A 1 86 ? -21.529 -7.861 30.035 1.00 71.94 86 ILE A O 1
ATOM 639 N N . GLN A 1 87 ? -19.364 -8.453 30.076 1.00 69.50 87 GLN A N 1
ATOM 640 C CA . GLN A 1 87 ? -18.864 -7.180 29.542 1.00 69.50 87 GLN A CA 1
ATOM 641 C C . GLN A 1 87 ? -19.310 -6.937 28.097 1.00 69.50 87 GLN A C 1
ATOM 643 O O . GLN A 1 87 ? -19.615 -5.807 27.727 1.00 69.50 87 GLN A O 1
ATOM 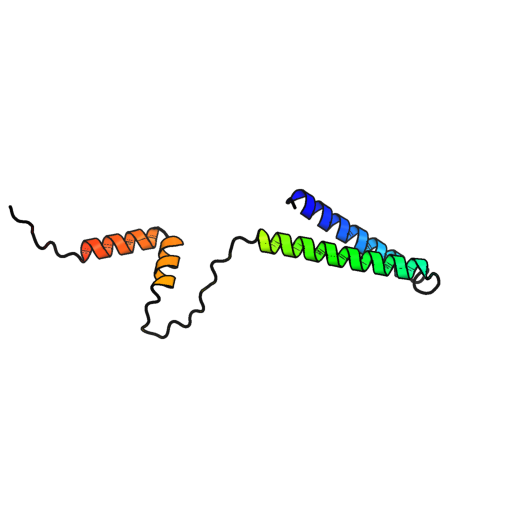648 N N . SER A 1 88 ? -19.374 -8.000 27.292 1.00 70.00 88 SER A N 1
ATOM 649 C CA . SER A 1 88 ? -19.813 -7.923 25.895 1.00 70.00 88 SER A CA 1
ATOM 650 C C . SER A 1 88 ? -21.333 -7.832 25.759 1.00 70.00 88 SER A C 1
ATOM 652 O O . SER A 1 88 ? -21.825 -7.409 24.716 1.00 70.00 88 SER A O 1
ATOM 654 N N . ASN A 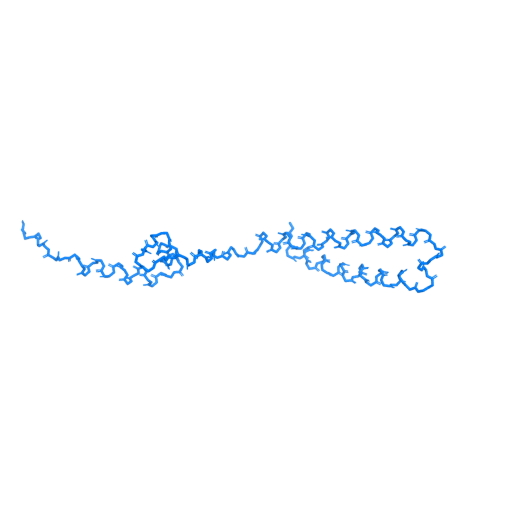1 89 ? -22.090 -8.244 26.782 1.00 67.44 89 ASN A N 1
ATOM 655 C CA . ASN A 1 89 ? -23.543 -8.262 26.728 1.00 67.44 89 ASN A CA 1
ATOM 656 C C . ASN A 1 89 ? -24.168 -7.840 28.074 1.00 67.44 89 ASN A C 1
ATOM 658 O O . ASN A 1 89 ? -24.398 -8.682 28.949 1.00 67.44 89 ASN A O 1
ATOM 662 N N . PRO A 1 90 ? -24.495 -6.545 28.252 1.00 71.50 90 PRO A N 1
ATOM 663 C CA . PRO A 1 90 ? -24.984 -6.019 29.526 1.00 71.50 90 PRO A CA 1
ATOM 664 C C . PRO A 1 90 ? -26.317 -6.645 29.966 1.00 71.50 90 PRO A C 1
ATOM 666 O O . PRO A 1 90 ? -26.597 -6.692 31.163 1.00 71.50 90 PRO A O 1
ATOM 669 N N . GLN A 1 91 ? -27.119 -7.194 29.043 1.00 74.19 91 GLN A N 1
ATOM 670 C CA . GLN A 1 91 ? -28.331 -7.944 29.394 1.00 74.19 91 GLN A CA 1
ATOM 671 C C . GLN A 1 91 ? -28.025 -9.231 30.177 1.00 74.19 91 GLN A C 1
ATOM 673 O O . GLN A 1 91 ? -28.773 -9.562 31.095 1.00 74.19 91 GLN A O 1
ATOM 678 N N . LEU A 1 92 ? -26.919 -9.929 29.882 1.00 76.06 92 LEU A N 1
ATOM 679 C CA . LEU A 1 92 ? -26.508 -11.118 30.645 1.00 76.06 92 LEU A CA 1
ATOM 680 C C . LEU A 1 92 ? -26.122 -10.756 32.082 1.00 76.06 92 LEU A C 1
ATOM 682 O O . LEU A 1 92 ? -26.444 -11.504 33.002 1.00 76.06 92 LEU A O 1
ATOM 686 N N . GLY A 1 93 ? -25.498 -9.590 32.286 1.00 72.19 93 GLY A N 1
ATOM 687 C CA . GLY A 1 93 ? -25.201 -9.062 33.619 1.00 72.19 93 GLY A CA 1
ATOM 688 C C . GLY A 1 93 ? -26.463 -8.784 34.438 1.00 72.19 93 GLY A C 1
ATOM 689 O O . GLY A 1 93 ? -26.513 -9.131 35.616 1.00 72.19 93 GLY A O 1
ATOM 690 N N . GLN A 1 94 ? -27.507 -8.239 33.806 1.00 76.62 94 GLN A N 1
ATOM 691 C CA . GLN A 1 94 ? -28.790 -7.989 34.473 1.00 76.62 94 GLN A CA 1
ATOM 692 C C . GLN A 1 94 ? -29.512 -9.286 34.848 1.00 76.62 94 GLN A C 1
ATOM 694 O O . GLN A 1 94 ? -30.062 -9.391 35.941 1.00 76.62 94 GLN A O 1
ATOM 699 N N . ILE A 1 95 ? -29.477 -10.295 33.973 1.00 80.38 95 ILE A N 1
ATOM 700 C CA . ILE A 1 95 ? -30.089 -11.604 34.237 1.00 80.38 95 ILE A CA 1
ATOM 701 C C . ILE A 1 95 ? -29.337 -12.332 35.359 1.00 80.38 95 ILE A C 1
ATOM 703 O O . ILE A 1 95 ? -29.977 -12.848 36.273 1.00 80.38 95 ILE A O 1
ATOM 707 N N . LEU A 1 96 ? -27.995 -12.331 35.346 1.00 77.19 96 LEU A N 1
ATOM 708 C CA . LEU A 1 96 ? -27.201 -12.908 36.439 1.00 77.19 96 LEU A CA 1
ATOM 709 C C . LEU A 1 96 ? -27.418 -12.163 37.759 1.00 77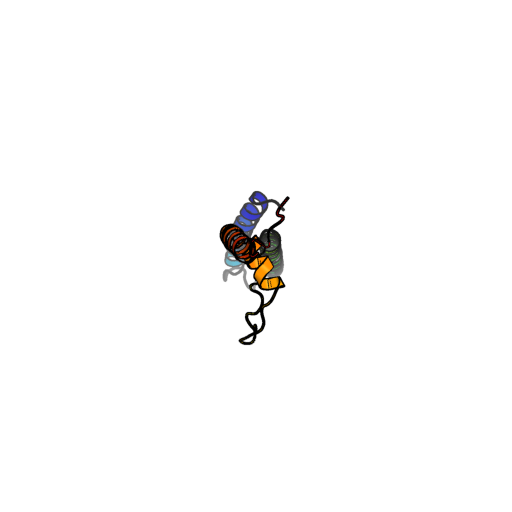.19 96 LEU A C 1
ATOM 711 O O . LEU A 1 96 ? -27.536 -12.805 38.798 1.00 77.19 96 LEU A O 1
ATOM 715 N N . GLY A 1 97 ? -27.491 -10.831 37.725 1.00 76.12 97 GLY A N 1
ATOM 716 C CA . GLY A 1 97 ? -27.774 -10.012 38.904 1.00 76.12 97 GLY A CA 1
ATOM 717 C C . GLY A 1 97 ? -29.155 -10.299 39.494 1.00 76.12 97 GLY A C 1
ATOM 718 O O . GLY A 1 97 ? -29.273 -10.502 40.701 1.00 76.12 97 GLY A O 1
ATOM 719 N N . ALA A 1 98 ? -30.181 -10.399 38.644 1.00 75.44 98 ALA A N 1
ATOM 720 C CA . ALA A 1 98 ? -31.539 -10.750 39.054 1.00 75.44 98 ALA A CA 1
ATOM 721 C C . ALA A 1 98 ? -31.627 -12.182 39.605 1.00 75.44 98 ALA A C 1
ATOM 723 O O . ALA A 1 98 ? -32.305 -12.416 40.602 1.00 75.44 98 ALA A O 1
ATOM 724 N N . LEU A 1 99 ? -30.908 -13.135 39.003 1.00 75.19 99 LEU A N 1
ATOM 725 C CA . LEU A 1 99 ? -30.822 -14.509 39.500 1.00 75.19 99 LEU A CA 1
ATOM 726 C C . LEU A 1 99 ? -30.083 -14.587 40.839 1.00 75.19 99 LEU A C 1
ATOM 728 O O . LEU A 1 99 ? -30.529 -15.320 41.714 1.00 75.19 99 LEU A O 1
ATOM 732 N N . LEU A 1 100 ? -29.006 -13.817 41.038 1.00 75.06 100 LEU A N 1
ATOM 733 C CA . LEU A 1 100 ? -28.331 -13.727 42.337 1.00 75.06 100 LEU A CA 1
ATOM 734 C C . LEU A 1 100 ? -29.247 -13.109 43.395 1.00 75.06 100 LEU A C 1
ATOM 736 O O . LEU A 1 100 ? -29.335 -13.647 44.491 1.00 75.06 100 LEU A O 1
ATOM 740 N N . GLN A 1 101 ? -29.962 -12.028 43.074 1.00 66.06 101 GLN A N 1
ATOM 741 C CA . GLN A 1 101 ? -30.937 -11.419 43.987 1.00 66.06 101 GLN A CA 1
ATOM 742 C C . GLN A 1 101 ? -32.102 -12.356 44.316 1.00 66.06 101 GLN 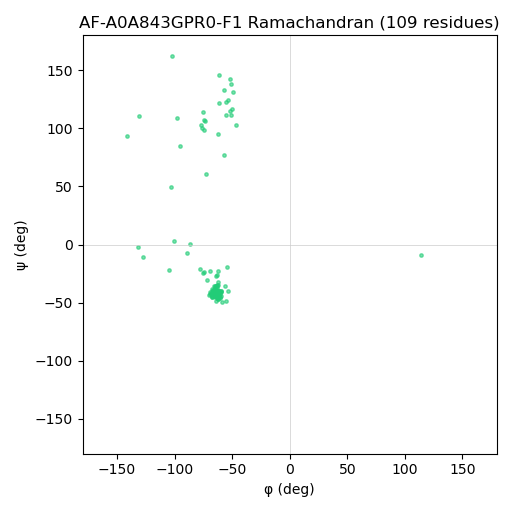A C 1
ATOM 744 O O . GLN A 1 101 ? -32.561 -12.364 45.453 1.00 66.06 101 GLN A O 1
ATOM 749 N N . ALA A 1 102 ? -32.548 -13.170 43.358 1.00 64.25 102 ALA A N 1
ATOM 750 C CA . ALA A 1 102 ? -33.569 -14.191 43.581 1.00 64.25 102 ALA A CA 1
ATOM 751 C C . ALA A 1 102 ? -33.036 -15.422 44.343 1.00 64.25 102 ALA A C 1
ATOM 753 O O . ALA A 1 102 ? -33.811 -16.125 44.989 1.00 64.25 102 ALA A O 1
ATOM 754 N N . ALA A 1 103 ? -31.727 -15.684 44.275 1.00 57.16 103 ALA A N 1
ATOM 755 C CA . ALA A 1 103 ? -31.050 -16.777 44.971 1.00 57.16 103 ALA A CA 1
ATOM 756 C C . ALA A 1 103 ? -30.555 -16.401 46.376 1.00 57.16 103 ALA A C 1
ATOM 758 O O . ALA A 1 103 ? -30.114 -17.286 47.107 1.00 57.16 103 ALA A O 1
ATOM 759 N N . VAL A 1 104 ? -30.641 -15.128 46.782 1.00 53.53 104 VAL A N 1
ATOM 760 C CA . VAL A 1 104 ? -30.580 -14.754 48.198 1.00 53.53 104 VAL A CA 1
ATOM 761 C C . VAL A 1 104 ? -31.950 -15.098 48.784 1.00 53.53 104 VAL A C 1
ATOM 763 O O . VAL A 1 104 ? -32.904 -14.353 48.544 1.00 53.53 104 VAL A O 1
ATOM 766 N N . PRO A 1 105 ? -32.114 -16.206 49.537 1.00 46.94 105 PRO A N 1
ATOM 767 C CA . PRO A 1 105 ? -33.319 -16.345 50.327 1.00 46.94 105 PRO A CA 1
ATOM 768 C C . PRO A 1 105 ? -33.375 -15.118 51.228 1.00 46.94 105 PRO A C 1
ATOM 770 O O . PRO A 1 105 ? -32.375 -14.752 51.848 1.00 46.94 105 PRO A O 1
ATOM 773 N N 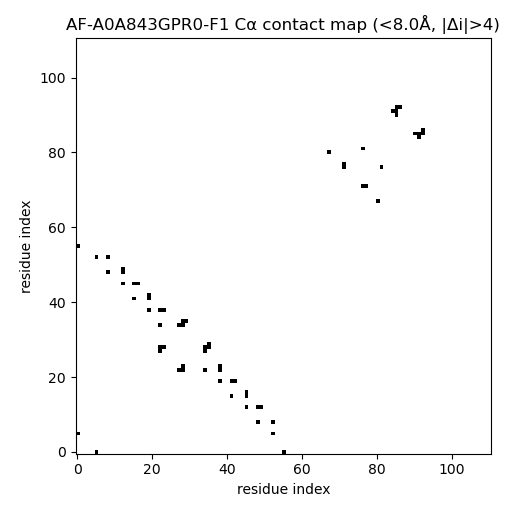. ALA A 1 106 ? -34.539 -14.482 51.287 1.00 50.28 106 ALA A N 1
ATOM 774 C CA . ALA A 1 106 ? -34.881 -13.534 52.327 1.00 50.28 106 ALA A CA 1
ATOM 775 C C . ALA A 1 106 ? -34.758 -14.234 53.695 1.00 50.28 106 ALA A C 1
ATOM 777 O O . ALA A 1 106 ? -35.746 -14.652 54.293 1.00 50.28 106 ALA A O 1
ATOM 778 N N . GLN A 1 107 ? -33.535 -14.420 54.191 1.00 43.28 107 GLN A N 1
ATOM 779 C CA . GLN A 1 107 ? -33.290 -14.669 55.596 1.00 43.28 107 GLN A CA 1
ATOM 780 C C . GLN A 1 107 ? -33.447 -13.316 56.264 1.00 43.28 107 GLN A C 1
ATOM 782 O O . GLN A 1 107 ? -32.617 -12.419 56.131 1.00 43.28 107 GLN A O 1
ATOM 787 N N . GLY A 1 108 ? -34.632 -13.162 56.847 1.00 48.75 108 GLY A N 1
ATOM 788 C CA . GLY A 1 108 ? -35.131 -11.923 57.394 1.00 48.75 108 GLY A CA 1
ATOM 789 C C . GLY A 1 108 ? -34.156 -11.255 58.349 1.00 48.75 108 GLY A C 1
ATOM 790 O O . GLY A 1 108 ? -33.603 -11.878 59.249 1.00 48.75 108 GLY A O 1
ATOM 791 N N . VAL A 1 109 ? -34.059 -9.940 58.205 1.00 43.06 109 VAL A N 1
ATOM 792 C CA . VAL A 1 109 ? -33.784 -9.074 59.342 1.00 43.06 109 VAL A CA 1
ATOM 793 C C . VAL A 1 109 ? -35.149 -8.601 59.825 1.00 43.06 109 VAL A C 1
ATOM 795 O O . VAL A 1 109 ? -35.688 -7.588 59.384 1.00 43.06 109 VAL A O 1
ATOM 798 N N . ALA A 1 110 ? -35.773 -9.435 60.656 1.00 47.25 110 ALA A N 1
ATOM 799 C CA . ALA A 1 110 ? -36.874 -9.003 61.489 1.00 47.25 110 ALA A CA 1
ATOM 800 C C . ALA A 1 110 ? -36.288 -8.175 62.638 1.00 47.25 110 ALA A C 1
ATOM 802 O O . ALA A 1 110 ? -35.636 -8.748 63.501 1.00 47.25 110 ALA A O 1
ATOM 803 N N . ARG A 1 111 ? -36.630 -6.881 62.624 1.00 42.72 111 ARG A N 1
ATOM 804 C CA . ARG A 1 111 ? -36.679 -5.930 63.751 1.00 42.72 111 ARG A CA 1
ATOM 805 C C . ARG A 1 111 ? -35.363 -5.527 64.413 1.00 42.72 111 ARG A C 1
ATOM 807 O O . ARG A 1 111 ? -34.616 -6.396 64.896 1.00 42.72 111 ARG A O 1
#

Sequence (111 aa):
MTQEQINTLRQDITNVTRQIQILSGSEFADTVPEVATAKTALERYKQAAEEQIAAYEAANRPAQPAVAPATAAPGQINIAGLTAAIQSNPQLGQILGALLQAAVPAQGVAR

Mean predicted aligned error: 17.79 Å

Secondary structure (DSSP, 8-state):
--HHHHHHHHHHHHHHHHHHHHHTSTTTTTT-HHHHHHHHHHHHHHHHHHHHHHHHHHHSS------------TT---HHHHHHHHHH-HHHHHHHHHHHHHHS-------

Foldseek 3Di:
DDPVVLVVLVVVLVVLVVLLVVLCPPVNNPDDVVSVVSSVVSVVSSVVSVVVNVVCCVVPVPPPPPPPPPPPDVPDDPPVVVVVVCVVPVVSVVVVVVVVVVVPPCPDPDD

Nearest PDB structures (foldseek):
  8b2l-assembly1_n3  TM=4.967E-01  e=5.081E+00  Nicotiana tabacum
  8trh-assembly1_3  TM=5.167E-01  e=8.727E+00  Homo sapiens
  7ena-assembly1_l  TM=3.307E-01  e=8.727E+00  Homo sapiens

pLDDT: mean 70.9, std 14.22, range [42.72, 90.0]